Protein AF-A0A0R1TYY5-F1 (afdb_monomer_lite)

Structure (mmCIF, N/CA/C/O backbone):
data_AF-A0A0R1TYY5-F1
#
_entry.id   AF-A0A0R1TYY5-F1
#
loop_
_atom_site.group_PDB
_atom_site.id
_atom_site.type_symbol
_atom_site.label_atom_id
_atom_site.label_alt_id
_atom_site.label_comp_id
_atom_site.label_asym_id
_atom_site.label_entity_id
_atom_site.label_seq_id
_atom_site.pdbx_PDB_ins_code
_atom_site.Car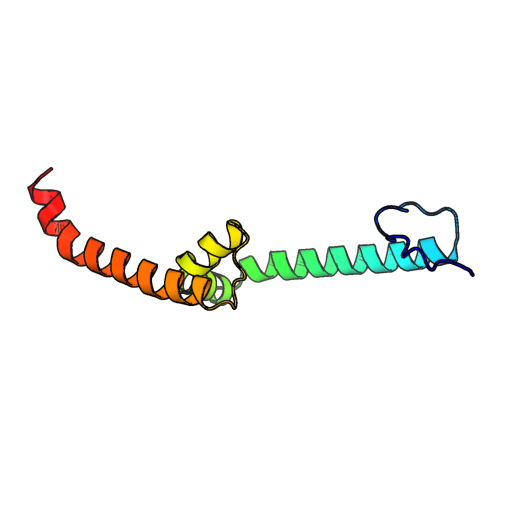tn_x
_atom_site.Cartn_y
_atom_site.Cartn_z
_atom_site.occupancy
_atom_site.B_iso_or_equiv
_atom_site.auth_seq_id
_atom_site.auth_comp_id
_atom_site.auth_asym_id
_atom_site.auth_atom_id
_atom_site.pdbx_PDB_model_num
ATOM 1 N N . MET A 1 1 ? 36.225 12.196 -24.532 1.00 37.56 1 MET A N 1
ATOM 2 C CA . MET A 1 1 ? 35.399 11.479 -23.538 1.00 37.56 1 MET A CA 1
ATOM 3 C C . MET A 1 1 ? 34.042 11.238 -24.170 1.00 37.56 1 MET A C 1
ATOM 5 O O . MET A 1 1 ? 33.355 12.210 -24.444 1.00 37.56 1 MET A O 1
ATOM 9 N N . PHE A 1 2 ? 33.682 9.991 -24.469 1.00 43.38 2 PHE A N 1
ATOM 10 C CA . PHE A 1 2 ? 32.304 9.677 -24.845 1.00 43.38 2 PHE A CA 1
ATOM 11 C C . PHE A 1 2 ? 31.472 9.725 -23.562 1.00 43.38 2 PHE A C 1
ATOM 13 O O . PHE A 1 2 ? 31.673 8.900 -22.674 1.00 43.38 2 PHE A O 1
ATOM 20 N N . GLN A 1 3 ? 30.608 10.732 -23.420 1.00 43.03 3 GLN A N 1
ATOM 21 C CA . GLN A 1 3 ? 29.578 10.697 -22.387 1.00 43.03 3 GLN A CA 1
ATOM 22 C C . GLN A 1 3 ? 28.639 9.543 -22.739 1.00 43.03 3 GLN A C 1
ATOM 24 O O . GLN A 1 3 ? 28.017 9.546 -23.798 1.00 43.03 3 GLN A O 1
ATOM 29 N N . ALA A 1 4 ? 28.575 8.537 -21.869 1.00 44.59 4 ALA A N 1
ATOM 30 C CA . ALA A 1 4 ? 27.536 7.525 -21.924 1.00 44.59 4 ALA A CA 1
ATOM 31 C C . ALA A 1 4 ? 26.220 8.188 -21.500 1.00 44.59 4 ALA A C 1
ATOM 33 O O . ALA A 1 4 ? 25.833 8.151 -20.335 1.00 44.59 4 ALA A O 1
ATOM 34 N N . THR A 1 5 ? 25.561 8.867 -22.434 1.00 55.62 5 THR A N 1
ATOM 35 C CA . THR A 1 5 ? 24.168 9.263 -22.263 1.00 55.62 5 THR A CA 1
ATOM 36 C C . THR A 1 5 ? 23.359 7.971 -22.284 1.00 55.62 5 THR A C 1
ATOM 38 O O . THR A 1 5 ? 23.335 7.276 -23.299 1.00 55.62 5 THR A O 1
ATOM 41 N N . SER A 1 6 ? 22.758 7.599 -21.154 1.00 52.81 6 SER A N 1
ATOM 42 C CA . SER A 1 6 ? 21.812 6.486 -21.078 1.00 52.81 6 SER A CA 1
ATOM 43 C C . SER A 1 6 ? 20.583 6.855 -21.906 1.00 52.81 6 SER A C 1
ATOM 45 O O . SER A 1 6 ? 19.666 7.505 -21.411 1.00 52.81 6 SER A O 1
ATOM 47 N N . ALA A 1 7 ? 20.612 6.533 -23.196 1.00 59.34 7 ALA A N 1
ATOM 48 C CA . ALA A 1 7 ? 19.459 6.680 -24.064 1.00 59.34 7 ALA A CA 1
ATOM 49 C C . ALA A 1 7 ? 18.370 5.730 -23.554 1.00 59.34 7 ALA A C 1
ATOM 51 O O . ALA A 1 7 ? 18.571 4.514 -23.560 1.00 59.34 7 ALA A O 1
ATOM 52 N N . ASP A 1 8 ? 17.253 6.280 -23.078 1.00 66.38 8 ASP A N 1
ATOM 53 C CA . ASP A 1 8 ? 16.122 5.458 -22.665 1.00 66.38 8 ASP A CA 1
ATOM 54 C C . ASP A 1 8 ? 15.543 4.768 -23.908 1.00 66.38 8 ASP A C 1
ATOM 56 O O . ASP A 1 8 ? 15.252 5.401 -24.930 1.00 66.38 8 ASP A O 1
ATOM 60 N N . LEU A 1 9 ? 15.465 3.440 -23.860 1.00 64.94 9 LEU A N 1
ATOM 61 C CA . LEU A 1 9 ? 15.010 2.615 -24.978 1.00 64.94 9 LEU A CA 1
ATOM 62 C C . LEU A 1 9 ? 13.528 2.859 -25.277 1.00 64.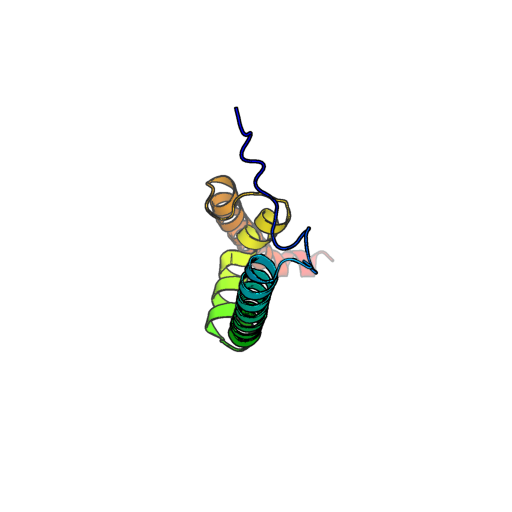94 9 LEU A C 1
ATOM 64 O O . LEU A 1 9 ? 13.140 2.739 -26.440 1.00 64.94 9 LEU A O 1
ATOM 68 N N . ILE A 1 10 ? 12.734 3.235 -24.266 1.00 67.50 10 ILE A N 1
ATOM 69 C CA . ILE A 1 10 ? 11.318 3.590 -24.432 1.00 67.50 10 ILE A CA 1
ATOM 70 C C . ILE A 1 10 ? 11.193 4.922 -25.176 1.00 67.50 10 ILE A C 1
ATOM 72 O O . ILE A 1 10 ? 10.459 5.006 -26.158 1.00 67.50 10 ILE A O 1
ATOM 76 N N . ASP A 1 11 ? 11.952 5.939 -24.769 1.00 71.12 11 ASP A N 1
ATOM 77 C CA . ASP A 1 11 ? 11.869 7.283 -25.363 1.00 71.12 11 ASP A CA 1
ATOM 78 C C . ASP A 1 11 ? 12.356 7.320 -26.816 1.00 71.12 11 ASP A C 1
ATOM 80 O O . ASP A 1 11 ? 11.947 8.167 -27.607 1.00 71.12 11 ASP A O 1
ATOM 84 N N . ASN A 1 12 ? 13.224 6.377 -27.186 1.00 74.00 12 ASN A N 1
ATOM 85 C CA . ASN A 1 12 ? 13.722 6.214 -28.549 1.00 74.00 12 ASN A CA 1
ATOM 86 C C . ASN A 1 12 ? 12.877 5.243 -29.385 1.00 74.00 12 ASN A C 1
ATOM 88 O O . ASN A 1 12 ? 13.324 4.788 -30.445 1.00 74.00 12 ASN A O 1
ATOM 92 N N . PHE A 1 13 ? 11.689 4.861 -28.912 1.00 74.19 13 PHE A N 1
ATOM 93 C CA . PHE A 1 13 ? 10.780 4.023 -29.677 1.00 74.19 13 PHE A CA 1
ATOM 94 C C .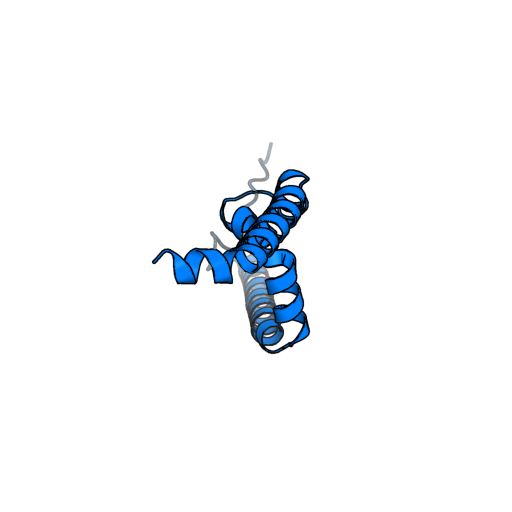 PHE A 1 13 ? 9.979 4.855 -30.699 1.00 74.19 13 PHE A C 1
ATOM 96 O O . PHE A 1 13 ? 9.412 5.885 -30.336 1.00 74.19 13 PHE A O 1
ATOM 103 N N . PRO A 1 14 ? 9.857 4.404 -31.964 1.00 71.94 14 PRO A N 1
ATOM 104 C CA . PRO A 1 14 ? 10.522 3.249 -32.571 1.00 71.94 14 PRO A CA 1
ATOM 105 C C . PRO A 1 14 ? 11.924 3.595 -33.104 1.00 71.94 14 PRO A C 1
ATOM 107 O O . PRO A 1 14 ? 12.106 4.563 -33.848 1.00 71.94 14 PRO A O 1
ATOM 110 N N . SER A 1 15 ? 12.922 2.759 -32.801 1.00 76.25 15 SER A N 1
ATOM 111 C CA . SER A 1 15 ? 14.274 2.940 -33.335 1.00 76.25 15 SER A CA 1
ATOM 112 C C . SER A 1 15 ? 14.413 2.349 -34.738 1.00 76.25 15 SER A C 1
ATOM 114 O O . SER A 1 15 ? 13.988 1.230 -35.016 1.00 76.25 15 SER A O 1
ATOM 116 N N . LYS A 1 16 ? 15.087 3.078 -35.635 1.00 76.38 16 LYS A N 1
ATOM 117 C CA . LYS A 1 16 ? 15.443 2.590 -36.983 1.00 76.38 16 LYS A CA 1
ATOM 118 C C . LYS A 1 16 ? 16.685 1.690 -36.985 1.00 76.38 16 LYS A C 1
ATOM 120 O O . LYS A 1 16 ? 17.001 1.067 -37.998 1.00 76.38 16 LYS A O 1
ATOM 125 N N . ILE A 1 17 ? 17.414 1.633 -35.871 1.00 82.44 17 ILE A N 1
ATOM 126 C CA . ILE A 1 17 ? 18.629 0.829 -35.728 1.00 82.44 17 ILE A CA 1
ATOM 127 C C . ILE A 1 17 ? 18.215 -0.588 -35.328 1.00 82.44 17 ILE A C 1
ATOM 129 O O . ILE A 1 17 ? 17.657 -0.795 -34.254 1.00 82.44 17 ILE A O 1
ATOM 133 N N . LYS A 1 18 ? 18.534 -1.580 -36.170 1.00 76.81 18 LYS A N 1
ATOM 134 C CA . LYS A 1 18 ? 18.101 -2.982 -35.994 1.00 76.81 18 LYS A CA 1
ATOM 135 C C . LYS A 1 18 ? 18.406 -3.564 -34.606 1.00 76.81 18 LYS A C 1
ATOM 137 O O . LYS A 1 18 ? 17.581 -4.283 -34.057 1.00 76.81 18 LYS A O 1
ATOM 142 N N . GLN A 1 19 ? 19.569 -3.248 -34.035 1.00 78.38 19 GLN A N 1
ATOM 143 C CA . GLN A 1 19 ? 19.967 -3.744 -32.713 1.00 78.38 19 GLN A CA 1
ATOM 144 C C . GLN A 1 19 ? 19.100 -3.167 -31.582 1.00 78.38 19 GLN A C 1
ATOM 146 O O . GLN A 1 19 ? 18.722 -3.901 -30.674 1.00 78.38 19 GLN A O 1
ATOM 151 N N . PHE A 1 20 ? 18.733 -1.884 -31.665 1.00 79.38 20 PHE A N 1
ATOM 152 C CA . PHE A 1 20 ? 17.820 -1.260 -30.707 1.00 79.38 20 PHE A CA 1
ATOM 153 C C . PHE A 1 20 ? 16.375 -1.708 -30.924 1.00 79.38 20 PHE A C 1
ATOM 155 O O . PHE A 1 20 ? 15.672 -1.935 -29.948 1.00 79.38 20 PHE A O 1
ATOM 162 N N . ALA A 1 21 ? 15.951 -1.925 -32.173 1.00 79.88 21 ALA A N 1
ATOM 163 C CA . ALA A 1 21 ? 14.616 -2.437 -32.476 1.00 79.88 21 ALA A CA 1
ATOM 164 C C . ALA A 1 21 ? 14.360 -3.819 -31.839 1.00 79.88 21 ALA A C 1
ATOM 166 O O . ALA A 1 21 ? 13.295 -4.040 -31.273 1.00 79.88 21 ALA A O 1
ATOM 167 N N . LEU A 1 22 ? 15.346 -4.729 -31.855 1.00 82.69 22 LEU A N 1
ATOM 168 C CA . LEU A 1 22 ? 15.224 -6.033 -31.183 1.00 82.69 22 LEU A CA 1
ATOM 169 C C . LEU A 1 22 ? 15.137 -5.905 -29.654 1.00 82.69 22 LEU A C 1
ATOM 171 O O . LEU A 1 22 ? 14.339 -6.596 -29.028 1.00 82.69 22 LEU A O 1
ATOM 175 N N . GLN A 1 23 ? 15.930 -5.014 -29.051 1.00 83.25 23 GLN A N 1
ATOM 176 C CA . GLN A 1 23 ? 15.881 -4.758 -27.605 1.00 83.25 23 GLN A CA 1
ATOM 177 C C . GLN A 1 23 ? 14.551 -4.121 -27.181 1.00 83.25 23 GLN A C 1
ATOM 179 O O . GLN A 1 23 ? 13.998 -4.486 -26.148 1.00 83.25 23 GLN A O 1
ATOM 184 N N . GLN A 1 24 ? 14.017 -3.209 -27.996 1.00 83.75 24 GLN A N 1
ATOM 185 C CA . GLN A 1 24 ? 12.713 -2.584 -27.780 1.00 83.75 24 GLN A CA 1
ATOM 186 C C . GLN A 1 24 ? 11.572 -3.600 -27.871 1.00 83.75 24 GLN A C 1
ATOM 188 O O . GLN A 1 24 ? 10.707 -3.595 -27.002 1.00 83.75 24 GLN A O 1
ATOM 193 N N . LEU A 1 25 ? 11.588 -4.498 -28.864 1.00 85.94 25 LEU A N 1
ATOM 194 C CA . LEU A 1 25 ? 10.590 -5.570 -28.979 1.00 85.94 25 LEU A CA 1
ATOM 195 C C . LEU A 1 25 ? 10.593 -6.476 -27.743 1.00 85.94 25 LEU A C 1
ATOM 197 O O . LEU A 1 25 ? 9.549 -6.662 -27.130 1.00 85.94 25 LEU A O 1
ATOM 201 N N . ALA A 1 26 ? 11.768 -6.936 -27.304 1.00 87.69 26 ALA A N 1
ATOM 202 C CA . ALA A 1 26 ? 11.876 -7.740 -26.087 1.00 87.69 26 ALA A CA 1
ATOM 203 C C . ALA A 1 26 ? 11.394 -6.980 -24.836 1.00 87.69 26 ALA A C 1
ATOM 205 O O . ALA A 1 26 ? 10.802 -7.568 -23.933 1.00 87.69 26 ALA A O 1
ATOM 206 N N . MET A 1 27 ? 11.636 -5.669 -24.753 1.00 86.62 27 MET A N 1
ATOM 207 C CA . MET A 1 27 ? 11.116 -4.844 -23.662 1.00 86.62 27 MET A CA 1
ATOM 208 C C . MET A 1 27 ? 9.587 -4.738 -23.708 1.00 86.62 27 MET A C 1
ATOM 210 O O . MET A 1 27 ? 8.953 -4.803 -22.659 1.00 86.62 27 MET A O 1
ATOM 214 N N . MET A 1 28 ? 8.993 -4.616 -24.899 1.00 87.81 28 MET A N 1
ATOM 215 C CA . MET A 1 28 ? 7.539 -4.597 -25.064 1.00 87.81 28 MET A CA 1
ATOM 216 C C . MET A 1 28 ? 6.894 -5.926 -24.677 1.00 87.81 28 MET A C 1
ATOM 218 O O . MET A 1 28 ? 5.919 -5.904 -23.932 1.00 87.81 28 MET A O 1
ATOM 222 N N . ASP A 1 29 ? 7.465 -7.059 -25.088 1.00 90.69 29 ASP A N 1
ATOM 223 C CA . ASP A 1 29 ? 6.970 -8.384 -24.690 1.00 90.69 29 ASP A CA 1
ATOM 224 C C . ASP A 1 29 ? 6.993 -8.541 -23.160 1.00 90.69 29 ASP A C 1
ATOM 226 O O . ASP A 1 29 ? 5.987 -8.894 -22.550 1.00 90.69 29 ASP A O 1
ATOM 230 N N . ASN A 1 30 ? 8.091 -8.137 -22.508 1.00 90.94 30 ASN A N 1
ATOM 231 C CA . ASN A 1 30 ? 8.179 -8.137 -21.043 1.00 90.94 30 ASN A CA 1
ATOM 232 C C . ASN A 1 30 ? 7.138 -7.223 -20.373 1.00 90.94 30 ASN A C 1
ATOM 234 O O . ASN A 1 30 ? 6.679 -7.516 -19.269 1.00 90.94 30 ASN A O 1
ATOM 238 N N . LEU A 1 31 ? 6.789 -6.091 -20.994 1.00 90.25 31 LEU A N 1
ATOM 239 C CA . LEU A 1 31 ? 5.762 -5.188 -20.470 1.00 90.25 31 LEU A CA 1
ATOM 240 C C . LEU A 1 31 ? 4.364 -5.802 -20.579 1.00 90.25 31 LEU A C 1
ATOM 242 O O . LEU A 1 31 ? 3.569 -5.629 -19.654 1.00 90.25 31 LEU A O 1
ATOM 246 N N . VAL A 1 32 ? 4.079 -6.522 -21.667 1.00 93.00 32 VAL A N 1
ATOM 247 C CA . VAL A 1 32 ? 2.831 -7.281 -21.833 1.00 93.00 32 VAL A CA 1
ATOM 248 C C . VAL A 1 32 ? 2.752 -8.383 -20.780 1.00 93.00 32 VAL A C 1
ATOM 250 O O . VAL A 1 32 ? 1.789 -8.416 -20.018 1.00 93.00 32 VAL A O 1
ATOM 253 N N . ASP A 1 33 ? 3.805 -9.191 -20.639 1.00 93.62 33 ASP A N 1
ATOM 254 C CA . ASP A 1 33 ? 3.871 -10.256 -19.632 1.00 93.62 33 ASP A CA 1
ATOM 255 C C . ASP A 1 33 ? 3.704 -9.707 -18.207 1.00 93.62 33 ASP A C 1
ATOM 257 O O . ASP A 1 33 ? 2.981 -10.268 -17.379 1.00 93.62 33 ASP A O 1
ATOM 261 N N . TYR A 1 34 ? 4.348 -8.574 -17.906 1.00 93.69 34 TYR A N 1
ATOM 262 C CA . TYR A 1 34 ? 4.200 -7.898 -16.621 1.00 93.69 34 TYR A CA 1
ATOM 263 C C . TYR A 1 34 ? 2.767 -7.413 -16.392 1.00 93.69 34 TYR A C 1
ATOM 265 O O . TYR A 1 34 ? 2.230 -7.584 -15.294 1.00 93.69 34 TYR A O 1
ATOM 273 N N . TYR A 1 35 ? 2.145 -6.800 -17.402 1.00 94.00 35 TYR A N 1
ATOM 274 C CA . TYR A 1 35 ? 0.762 -6.347 -17.314 1.00 94.00 35 TYR A CA 1
ATOM 275 C C . TYR A 1 35 ? -0.183 -7.523 -17.070 1.00 94.00 35 TYR A C 1
ATOM 277 O O . TYR A 1 35 ? -0.985 -7.459 -16.141 1.00 94.00 35 TYR A O 1
ATOM 285 N N . ASP A 1 36 ? -0.041 -8.612 -17.823 1.00 94.94 36 ASP A N 1
ATOM 286 C CA . ASP A 1 36 ? -0.871 -9.806 -17.681 1.00 94.94 36 ASP A CA 1
ATOM 287 C C . ASP A 1 36 ? -0.689 -10.453 -16.306 1.00 94.94 36 ASP A C 1
ATOM 289 O O . ASP A 1 36 ? -1.668 -10.819 -15.651 1.00 94.94 36 ASP A O 1
ATOM 293 N N . ALA A 1 37 ? 0.545 -10.527 -15.801 1.00 93.81 37 ALA A N 1
ATOM 294 C CA . ALA A 1 37 ? 0.810 -10.989 -14.443 1.00 93.81 37 ALA A CA 1
ATOM 295 C C . ALA A 1 37 ? 0.095 -10.116 -13.396 1.00 93.81 37 ALA A C 1
ATOM 297 O O . ALA A 1 37 ? -0.569 -10.641 -12.500 1.00 93.81 37 ALA A O 1
ATOM 298 N N . ARG A 1 38 ? 0.167 -8.785 -13.525 1.00 92.25 38 ARG A N 1
ATOM 299 C CA . ARG A 1 38 ? -0.501 -7.834 -12.616 1.00 92.25 38 ARG A CA 1
ATOM 300 C C . ARG A 1 38 ? -2.016 -7.856 -12.728 1.00 92.25 38 ARG A C 1
ATOM 302 O O . ARG A 1 38 ? -2.706 -7.728 -11.720 1.00 92.25 38 ARG A O 1
ATOM 309 N N . TRP A 1 39 ? -2.537 -8.027 -13.932 1.00 93.19 39 TRP A N 1
ATOM 310 C CA . TRP A 1 39 ? -3.959 -8.196 -14.174 1.00 93.19 39 TRP A CA 1
ATOM 311 C C . TRP A 1 39 ? -4.470 -9.466 -13.493 1.00 93.19 39 TRP A C 1
ATOM 313 O O . TRP A 1 39 ? -5.454 -9.422 -12.755 1.00 93.19 39 TRP A O 1
ATOM 323 N N . ASN A 1 40 ? -3.746 -10.574 -13.659 1.00 94.38 40 ASN A N 1
ATOM 324 C CA . ASN A 1 40 ? -4.089 -11.858 -13.064 1.00 94.38 40 ASN A CA 1
ATOM 325 C C . ASN A 1 40 ? -3.989 -11.850 -11.528 1.00 94.38 40 ASN A C 1
ATOM 327 O O . ASN A 1 40 ? -4.799 -12.497 -10.860 1.00 94.38 40 ASN A O 1
ATOM 331 N N . GLU A 1 41 ? -3.068 -11.071 -10.944 1.00 92.94 41 GLU A N 1
ATOM 332 C CA . GLU A 1 41 ? -2.982 -10.871 -9.487 1.00 92.94 41 GLU A CA 1
ATOM 333 C C . GLU A 1 41 ? -4.298 -10.350 -8.884 1.00 92.94 41 GLU A C 1
ATOM 335 O O . GLU A 1 41 ? -4.646 -10.747 -7.769 1.00 92.94 41 GLU A O 1
ATOM 340 N N . ASN A 1 42 ? -5.068 -9.532 -9.611 1.00 91.94 42 ASN A N 1
ATOM 341 C CA . ASN A 1 42 ? -6.340 -8.990 -9.119 1.00 91.94 42 ASN A CA 1
ATOM 342 C C . ASN A 1 42 ? -7.406 -10.071 -8.888 1.00 91.94 42 ASN A C 1
ATOM 344 O O . ASN A 1 42 ? -8.334 -9.858 -8.110 1.00 91.94 42 ASN A O 1
ATOM 348 N N . PHE A 1 43 ? -7.297 -11.236 -9.528 1.00 94.75 43 PHE A N 1
ATOM 349 C CA . PHE A 1 43 ? -8.233 -12.343 -9.312 1.00 94.75 43 PHE A CA 1
ATOM 350 C C . PHE A 1 43 ? -7.828 -13.233 -8.134 1.00 94.75 43 PHE A C 1
ATOM 352 O O . PHE A 1 43 ? -8.614 -14.073 -7.696 1.00 94.75 43 PHE A O 1
ATOM 359 N N . ALA A 1 44 ? -6.629 -13.045 -7.576 1.00 94.50 44 ALA A N 1
ATOM 360 C CA . ALA A 1 44 ? -6.175 -13.803 -6.422 1.00 94.50 44 ALA A CA 1
ATOM 361 C C . ALA A 1 44 ? -6.786 -13.234 -5.125 1.00 94.50 44 ALA A C 1
ATOM 363 O O . ALA A 1 44 ? -6.519 -12.085 -4.770 1.00 94.50 44 ALA A O 1
ATOM 364 N N . PRO A 1 45 ? -7.512 -14.029 -4.314 1.00 94.00 45 PRO A N 1
ATOM 365 C CA . PRO A 1 45 ? -8.048 -13.552 -3.033 1.00 94.00 45 PRO A CA 1
ATOM 366 C C . PRO A 1 45 ? -6.964 -13.012 -2.087 1.00 94.00 45 PRO A C 1
ATOM 368 O O . PRO A 1 45 ? -7.170 -12.037 -1.365 1.00 94.00 45 PRO A O 1
ATOM 371 N N . ALA A 1 46 ? -5.769 -13.611 -2.129 1.00 94.38 46 ALA A N 1
ATOM 372 C CA . ALA A 1 46 ? -4.624 -13.181 -1.333 1.00 94.38 46 ALA A CA 1
ATOM 373 C C . ALA A 1 46 ? -4.171 -11.744 -1.653 1.00 94.38 46 ALA A C 1
ATOM 375 O O . ALA A 1 46 ? -3.644 -11.067 -0.769 1.00 94.38 46 ALA A O 1
ATOM 376 N N . PHE A 1 47 ? -4.375 -11.268 -2.888 1.00 93.94 47 PHE A N 1
ATOM 377 C CA . PHE A 1 47 ? -4.107 -9.879 -3.254 1.00 93.94 47 PHE A CA 1
ATOM 378 C C . PHE A 1 47 ? -5.016 -8.930 -2.471 1.00 93.94 47 PHE A C 1
ATOM 380 O O . PHE A 1 47 ? -4.515 -8.032 -1.796 1.00 93.94 47 PHE A O 1
ATOM 387 N N . TRP A 1 48 ? -6.326 -9.183 -2.471 1.00 95.25 48 TRP A N 1
ATOM 388 C CA . TRP A 1 48 ? -7.305 -8.343 -1.777 1.00 95.25 48 TRP A CA 1
ATOM 389 C C . TRP A 1 48 ? -7.097 -8.322 -0.268 1.00 95.25 48 TRP A C 1
ATOM 391 O O . TRP A 1 48 ? -7.141 -7.255 0.339 1.00 95.25 48 TRP A O 1
ATOM 401 N N . ILE A 1 49 ? -6.786 -9.472 0.337 1.00 95.62 49 ILE A N 1
ATOM 402 C CA . ILE A 1 49 ? -6.473 -9.537 1.771 1.00 95.62 49 ILE A CA 1
ATOM 403 C C . ILE A 1 49 ? -5.283 -8.628 2.090 1.00 95.62 49 ILE A C 1
ATOM 405 O O . ILE A 1 49 ? -5.372 -7.793 2.987 1.00 95.62 49 ILE A O 1
ATOM 409 N N . ARG A 1 50 ? -4.182 -8.731 1.333 1.00 94.38 50 ARG A N 1
ATOM 410 C CA . ARG A 1 50 ? -3.019 -7.852 1.529 1.00 94.38 50 ARG A CA 1
ATOM 411 C C . ARG A 1 50 ? -3.367 -6.387 1.273 1.00 94.38 50 ARG A C 1
ATOM 413 O O . ARG A 1 50 ? -2.922 -5.525 2.023 1.00 94.38 50 ARG A O 1
ATOM 420 N N . PHE A 1 51 ? -4.162 -6.102 0.246 1.00 94.50 51 PHE A N 1
ATOM 421 C CA . PHE A 1 51 ? -4.568 -4.741 -0.083 1.00 94.50 51 PHE A CA 1
ATOM 422 C C . PHE A 1 51 ? -5.321 -4.078 1.075 1.00 94.50 51 PHE A C 1
ATOM 424 O O . PHE A 1 51 ? -4.945 -2.976 1.472 1.00 94.50 51 PHE A O 1
ATOM 431 N N . PHE A 1 52 ? -6.317 -4.763 1.650 1.00 95.44 52 PHE A N 1
ATOM 432 C CA . PHE A 1 52 ? -7.095 -4.244 2.774 1.00 95.44 52 PHE A CA 1
ATOM 433 C C . PHE A 1 52 ? -6.295 -4.214 4.076 1.00 95.44 52 PHE A C 1
ATOM 435 O O . PHE A 1 52 ? -6.342 -3.223 4.788 1.00 95.44 52 PHE A O 1
ATOM 442 N N . VAL A 1 53 ? -5.494 -5.236 4.385 1.00 95.56 53 VAL A N 1
ATOM 443 C CA . VAL A 1 53 ? -4.657 -5.232 5.604 1.00 95.56 53 VAL A CA 1
ATOM 444 C C . VAL A 1 53 ? -3.680 -4.050 5.624 1.00 95.56 53 VAL A C 1
ATOM 446 O O . VAL A 1 53 ? -3.421 -3.463 6.679 1.0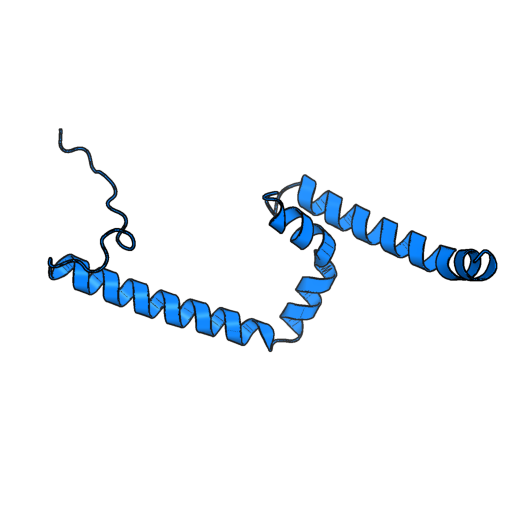0 95.56 53 VAL A O 1
ATOM 449 N N . TYR A 1 54 ? -3.163 -3.682 4.451 1.00 96.12 54 TYR A N 1
ATOM 450 C CA . TYR A 1 54 ? -2.217 -2.585 4.276 1.00 96.12 54 TYR A CA 1
ATOM 451 C C . TYR A 1 54 ? -2.848 -1.351 3.616 1.00 96.12 54 TYR A C 1
ATOM 453 O O . TYR A 1 54 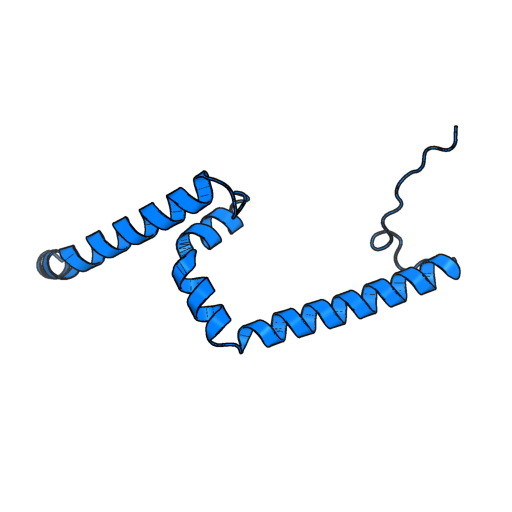? -2.140 -0.564 2.983 1.00 96.12 54 TYR A O 1
ATOM 461 N N . TRP A 1 55 ? -4.169 -1.158 3.730 1.00 95.44 55 TRP A N 1
ATOM 462 C CA . TRP A 1 55 ? -4.866 -0.062 3.048 1.00 95.44 55 TRP A CA 1
ATOM 463 C C . TRP A 1 55 ? -4.329 1.333 3.427 1.00 95.44 55 TRP A C 1
ATOM 465 O O . TRP A 1 55 ? -4.081 2.121 2.507 1.00 95.44 55 TRP A O 1
ATOM 475 N N . PRO A 1 56 ? -4.031 1.653 4.707 1.00 95.56 56 PRO A N 1
ATOM 476 C CA . PRO A 1 56 ? -3.492 2.965 5.058 1.00 95.56 56 PRO A CA 1
ATOM 477 C C . PRO A 1 56 ? -2.066 3.154 4.527 1.00 95.56 56 PRO A C 1
ATOM 479 O O . PRO A 1 56 ? -1.722 4.227 4.033 1.00 95.56 56 PRO A O 1
ATOM 482 N N . GLN A 1 57 ? -1.240 2.100 4.567 1.00 96.38 57 GLN A N 1
ATOM 483 C CA . GLN A 1 57 ? 0.108 2.105 3.989 1.00 96.38 57 GLN A CA 1
ATOM 484 C C . GLN A 1 57 ? 0.073 2.306 2.464 1.00 96.38 57 GLN A C 1
ATOM 486 O O . GLN A 1 57 ? 0.887 3.041 1.905 1.00 96.38 57 GLN A O 1
ATOM 491 N N . ASN A 1 58 ? -0.881 1.670 1.779 1.00 94.75 58 ASN A N 1
ATOM 492 C CA . ASN A 1 58 ? -1.090 1.833 0.344 1.00 94.75 58 ASN A CA 1
ATOM 493 C C . ASN A 1 58 ? -1.535 3.258 -0.006 1.00 94.75 58 ASN A C 1
ATOM 495 O O . ASN A 1 58 ? -1.045 3.807 -0.993 1.00 94.75 58 ASN A O 1
ATOM 499 N N . LEU A 1 59 ? -2.387 3.868 0.824 1.00 94.81 59 LEU A N 1
ATOM 500 C CA . LEU A 1 59 ? -2.862 5.240 0.646 1.00 94.81 59 LEU A CA 1
ATOM 501 C C . LEU A 1 59 ? -1.722 6.260 0.746 1.00 94.81 59 LEU A C 1
ATOM 503 O O . LEU A 1 59 ? -1.563 7.097 -0.136 1.00 94.81 59 LEU A O 1
ATOM 507 N N . VAL A 1 60 ? -0.878 6.174 1.777 1.00 95.62 60 VAL A N 1
ATOM 508 C CA . VAL A 1 60 ? 0.290 7.069 1.875 1.00 95.62 60 VAL A CA 1
ATOM 509 C C . VAL A 1 60 ? 1.330 6.779 0.792 1.00 95.62 60 VAL A C 1
ATOM 511 O O . VAL A 1 60 ? 2.015 7.691 0.334 1.00 95.62 60 VAL A O 1
ATOM 514 N N . GLY A 1 61 ? 1.396 5.530 0.322 1.00 94.75 61 GLY A N 1
ATOM 515 C CA . GLY A 1 61 ? 2.176 5.139 -0.849 1.00 94.75 61 GLY A CA 1
ATOM 516 C C . GLY A 1 61 ? 1.776 5.889 -2.117 1.00 94.75 61 GLY A C 1
ATOM 517 O O . GLY A 1 61 ? 2.643 6.324 -2.870 1.00 94.75 61 GLY A O 1
ATOM 518 N N . TYR A 1 62 ? 0.474 6.092 -2.321 1.00 92.75 62 TYR A N 1
ATOM 519 C CA . TYR A 1 62 ? -0.049 6.892 -3.431 1.00 92.75 62 TYR A CA 1
ATOM 520 C C . TYR A 1 62 ? 0.384 8.366 -3.349 1.00 92.75 62 TYR A C 1
ATOM 522 O O . TYR A 1 62 ? 0.614 9.000 -4.372 1.00 92.75 62 TYR A O 1
ATOM 530 N N . LEU A 1 63 ? 0.590 8.892 -2.138 1.00 94.56 63 LEU A N 1
ATOM 531 C CA . LEU A 1 63 ? 1.098 10.250 -1.904 1.00 94.56 63 LEU A CA 1
ATOM 532 C C . LEU A 1 63 ? 2.629 10.370 -2.056 1.00 94.56 63 LEU A C 1
ATOM 534 O O . LEU A 1 63 ? 3.204 11.398 -1.706 1.00 94.56 63 LEU A O 1
ATOM 538 N N . GLY A 1 64 ? 3.306 9.328 -2.549 1.00 93.31 64 GLY A N 1
ATOM 539 C CA . GLY A 1 64 ? 4.755 9.321 -2.774 1.00 93.31 64 GLY A CA 1
ATOM 540 C C . GLY A 1 64 ? 5.590 8.921 -1.554 1.00 93.31 64 GLY A C 1
ATOM 541 O O . GLY A 1 64 ? 6.821 8.951 -1.612 1.00 93.31 64 GLY A O 1
ATOM 542 N N . ILE A 1 65 ? 4.963 8.506 -0.449 1.00 94.00 65 ILE A N 1
ATOM 543 C CA . ILE A 1 65 ? 5.691 7.992 0.716 1.00 94.00 65 ILE A CA 1
ATOM 544 C C . ILE A 1 65 ? 6.141 6.558 0.425 1.00 94.00 65 ILE A C 1
ATOM 546 O O . ILE A 1 65 ? 5.354 5.697 0.044 1.00 94.00 65 ILE A O 1
ATOM 550 N N . ARG A 1 66 ? 7.428 6.263 0.632 1.00 93.19 66 ARG A N 1
ATOM 551 C CA . ARG A 1 66 ? 7.967 4.912 0.419 1.00 93.19 66 ARG A CA 1
ATOM 552 C C . ARG A 1 66 ? 7.219 3.896 1.288 1.00 93.19 66 ARG A C 1
ATOM 554 O O . ARG A 1 66 ? 7.276 3.990 2.514 1.00 93.19 66 ARG A O 1
ATOM 561 N N . LYS A 1 67 ? 6.589 2.895 0.659 1.00 89.12 67 LYS A N 1
ATOM 562 C CA . LYS A 1 67 ? 5.771 1.879 1.345 1.00 89.12 67 LYS A CA 1
ATOM 563 C C . LYS A 1 67 ? 6.537 1.114 2.428 1.00 89.12 67 LYS A C 1
ATOM 565 O O . LYS A 1 67 ? 5.949 0.799 3.451 1.00 89.12 67 LYS A O 1
ATOM 570 N N . ASP A 1 68 ? 7.835 0.879 2.255 1.00 91.06 68 ASP A N 1
ATOM 571 C CA . ASP A 1 68 ? 8.652 0.151 3.243 1.00 91.06 68 ASP A CA 1
ATOM 572 C C . ASP A 1 68 ? 9.235 1.048 4.349 1.00 91.06 68 ASP A C 1
ATOM 574 O O . ASP A 1 68 ? 9.901 0.569 5.272 1.00 91.06 68 ASP A O 1
ATOM 578 N N . GLY A 1 69 ? 8.994 2.359 4.266 1.00 93.25 69 GLY A N 1
ATOM 579 C CA . GLY A 1 69 ? 9.484 3.344 5.221 1.00 93.25 69 GLY A CA 1
ATOM 580 C C . GLY A 1 69 ? 8.748 3.313 6.561 1.00 93.25 69 GLY A C 1
ATOM 581 O O . GLY A 1 69 ? 7.602 2.877 6.668 1.00 93.25 69 GLY A O 1
ATOM 582 N N . ILE A 1 70 ? 9.403 3.850 7.596 1.00 95.94 70 ILE A N 1
ATOM 583 C CA . ILE A 1 70 ? 8.841 3.963 8.954 1.00 95.94 70 ILE A CA 1
ATOM 584 C C . ILE A 1 70 ? 7.513 4.732 8.931 1.00 95.94 70 ILE A C 1
ATOM 586 O O . ILE A 1 70 ? 6.541 4.288 9.533 1.00 95.94 70 ILE A O 1
ATOM 590 N N . ALA A 1 71 ? 7.448 5.837 8.179 1.00 93.81 71 ALA A N 1
ATOM 591 C CA . ALA A 1 71 ? 6.237 6.644 8.039 1.00 93.81 71 ALA A CA 1
ATOM 592 C C . ALA A 1 71 ? 5.041 5.832 7.513 1.00 93.81 71 ALA A C 1
ATOM 594 O O . ALA A 1 71 ? 3.935 5.952 8.031 1.00 93.81 71 ALA A O 1
ATOM 595 N N . ALA A 1 72 ? 5.266 4.960 6.527 1.00 95.50 72 ALA A N 1
ATOM 596 C CA . ALA A 1 72 ? 4.209 4.153 5.933 1.00 95.50 72 ALA A CA 1
ATOM 597 C C . ALA A 1 72 ? 3.717 3.046 6.883 1.00 95.50 72 ALA A C 1
ATOM 599 O O . ALA A 1 72 ? 2.517 2.794 6.980 1.00 95.50 72 ALA A O 1
ATOM 600 N N . LYS A 1 73 ? 4.627 2.449 7.662 1.00 95.44 73 LYS A N 1
ATOM 601 C CA . LYS A 1 73 ? 4.273 1.493 8.725 1.00 95.44 73 LYS A CA 1
ATOM 602 C C . LYS A 1 73 ? 3.479 2.161 9.850 1.00 95.44 73 LYS A C 1
ATOM 604 O O . LYS A 1 73 ? 2.486 1.600 10.305 1.00 95.44 73 LYS A O 1
ATOM 609 N N . LEU A 1 74 ? 3.877 3.369 10.262 1.00 96.81 74 LEU A N 1
ATOM 610 C CA . LEU A 1 74 ? 3.141 4.163 11.251 1.00 96.81 74 LEU A CA 1
ATOM 611 C C . LEU A 1 74 ? 1.743 4.531 10.750 1.00 96.81 74 LEU A C 1
ATOM 613 O O . LEU A 1 74 ? 0.784 4.387 11.501 1.00 96.81 74 LEU A O 1
ATOM 617 N N . ALA A 1 75 ? 1.607 4.929 9.483 1.00 95.94 75 ALA A N 1
ATOM 618 C CA . ALA A 1 75 ? 0.303 5.178 8.875 1.00 95.94 75 ALA A CA 1
ATOM 619 C C . ALA A 1 75 ? -0.599 3.937 8.938 1.00 95.94 75 ALA A C 1
ATOM 621 O O . ALA A 1 75 ? -1.777 4.063 9.260 1.00 95.94 75 ALA A O 1
ATOM 622 N N . ASN A 1 76 ? -0.044 2.740 8.709 1.00 96.69 76 ASN A N 1
ATOM 623 C CA . ASN A 1 76 ? -0.785 1.486 8.843 1.00 96.69 76 ASN A CA 1
ATOM 624 C C . ASN A 1 76 ? -1.333 1.288 10.261 1.00 96.69 76 ASN A C 1
ATOM 626 O O . ASN A 1 76 ? -2.521 1.038 10.438 1.00 96.69 76 ASN A O 1
ATOM 630 N N . VAL A 1 77 ? -0.472 1.440 11.271 1.00 96.81 77 VAL A N 1
ATOM 631 C CA . VAL A 1 77 ? -0.850 1.304 12.687 1.00 96.81 77 VAL A CA 1
ATOM 632 C C . VAL A 1 77 ? -1.917 2.333 13.070 1.00 96.81 77 VAL A C 1
ATOM 634 O O . VAL A 1 77 ? -2.938 1.975 13.651 1.00 96.81 77 VAL A O 1
ATOM 637 N N . LEU A 1 78 ? -1.708 3.603 12.716 1.00 97.12 78 LEU A N 1
ATOM 638 C CA . LEU A 1 78 ? -2.642 4.686 13.025 1.00 97.12 78 LEU A CA 1
ATOM 639 C C . LEU A 1 78 ? -3.986 4.509 12.314 1.00 97.12 78 LEU A C 1
ATOM 641 O O . LEU A 1 78 ? -5.022 4.724 12.936 1.00 97.12 78 LEU A O 1
ATOM 645 N N . GLY A 1 79 ? -3.987 4.076 11.051 1.00 96.19 79 GLY A N 1
ATOM 646 C CA . GLY A 1 79 ? -5.212 3.796 10.303 1.00 96.19 79 GLY A CA 1
ATOM 647 C C . GLY A 1 79 ? -6.079 2.747 10.997 1.00 96.19 79 GLY A C 1
ATOM 648 O O . GLY A 1 79 ? -7.262 2.988 11.228 1.00 96.19 79 GLY A O 1
ATOM 649 N N . TRP A 1 80 ? -5.474 1.638 11.436 1.00 96.94 80 TRP A N 1
ATOM 650 C CA . TRP A 1 80 ? -6.183 0.600 12.189 1.00 96.94 80 TRP A CA 1
ATOM 651 C C . TRP A 1 80 ? -6.680 1.077 13.557 1.00 96.94 80 TRP A C 1
ATOM 653 O O . TRP A 1 80 ? -7.785 0.718 13.960 1.00 96.94 80 TRP A O 1
ATOM 663 N N . LEU A 1 81 ? -5.911 1.910 14.266 1.00 97.31 81 LEU A N 1
ATOM 664 C CA . LEU A 1 81 ? -6.363 2.504 15.529 1.00 97.31 81 LEU A CA 1
ATOM 665 C C . LEU A 1 81 ? -7.573 3.423 15.325 1.00 97.31 81 LEU A C 1
ATOM 667 O O . LEU A 1 81 ? -8.540 3.330 16.079 1.00 97.31 81 LEU A O 1
ATOM 671 N N . ILE A 1 82 ? -7.544 4.276 14.299 1.00 95.94 82 ILE A N 1
ATOM 672 C CA . ILE A 1 82 ? -8.663 5.163 13.953 1.00 95.94 82 ILE A CA 1
ATOM 673 C C . ILE A 1 82 ? -9.908 4.339 13.621 1.00 95.94 82 ILE A C 1
ATOM 675 O O . ILE A 1 82 ? -10.991 4.641 14.118 1.00 95.94 82 ILE A O 1
ATOM 679 N N . GLU A 1 83 ? -9.760 3.280 12.827 1.00 95.00 83 GLU A N 1
ATOM 680 C CA . GLU A 1 83 ? -10.871 2.410 12.443 1.00 95.00 83 GLU A CA 1
ATOM 681 C C . GLU A 1 83 ? -11.450 1.649 13.645 1.00 95.00 83 GLU A C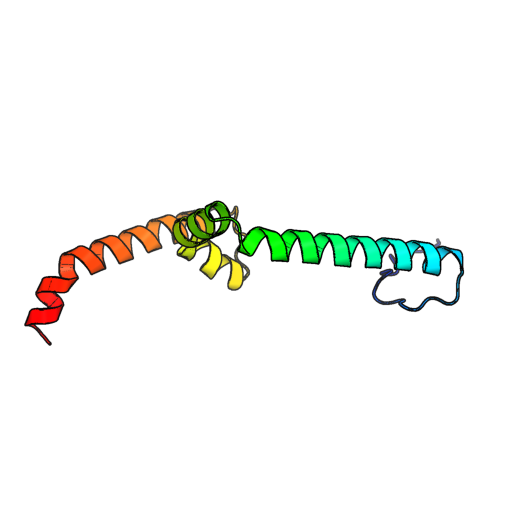 1
ATOM 683 O O . GLU A 1 83 ? -12.669 1.606 13.825 1.00 95.00 83 GLU A O 1
ATOM 688 N N . ALA A 1 84 ? -10.597 1.139 14.538 1.00 95.50 84 ALA A N 1
ATOM 689 C CA . ALA A 1 84 ? -11.028 0.505 15.781 1.00 95.50 84 ALA A CA 1
ATOM 690 C C . ALA A 1 84 ? -11.803 1.478 16.685 1.00 95.50 84 ALA A C 1
ATOM 692 O O . ALA A 1 84 ? -12.888 1.146 17.167 1.00 95.50 84 ALA A O 1
ATOM 693 N N . ILE A 1 85 ? -11.286 2.697 16.878 1.00 95.94 85 ILE A N 1
ATOM 694 C CA . ILE A 1 85 ? -11.971 3.752 17.637 1.00 95.94 85 ILE A CA 1
ATOM 695 C C . ILE A 1 85 ? -13.321 4.061 16.979 1.00 95.94 85 ILE A C 1
ATOM 697 O O . ILE A 1 85 ? -14.353 4.045 17.647 1.00 95.94 85 ILE A O 1
ATOM 701 N N . PHE A 1 86 ? -13.349 4.275 15.665 1.00 94.56 86 PHE A N 1
ATOM 702 C CA . PHE A 1 86 ? -14.583 4.558 14.938 1.00 94.56 86 PHE A CA 1
ATOM 703 C C . PHE A 1 86 ? -15.639 3.464 15.141 1.00 94.56 86 PHE A C 1
ATOM 705 O O . PHE A 1 86 ? -16.795 3.776 15.428 1.00 94.56 86 PHE A O 1
ATOM 712 N N . LEU A 1 87 ? -15.258 2.186 15.058 1.00 94.38 87 LEU A N 1
ATOM 713 C CA . LEU A 1 87 ? -16.172 1.061 15.270 1.00 94.38 87 LEU A CA 1
ATOM 714 C C . LEU A 1 87 ? -16.729 1.009 16.697 1.00 94.38 87 LEU A C 1
ATOM 716 O O . LEU A 1 87 ? -17.926 0.767 16.862 1.00 94.38 87 LEU A O 1
ATOM 720 N N . LEU A 1 88 ? -15.900 1.283 17.709 1.00 94.94 88 LEU A N 1
ATOM 721 C CA . LEU A 1 88 ? -16.327 1.320 19.112 1.00 94.94 88 LEU A CA 1
ATOM 722 C C . LEU A 1 88 ? -17.343 2.437 19.379 1.00 94.94 88 LEU A C 1
ATOM 724 O O . LEU A 1 88 ? -18.332 2.222 20.079 1.00 94.94 88 LEU A O 1
ATOM 728 N N . TYR A 1 89 ? -17.133 3.619 18.797 1.00 93.81 89 TYR A N 1
ATOM 729 C CA . TYR A 1 89 ? -17.993 4.785 19.022 1.00 93.81 89 TYR A CA 1
ATOM 730 C C . TYR A 1 89 ? -19.163 4.896 18.034 1.00 93.81 89 TYR A C 1
ATOM 732 O O . TYR A 1 89 ? -20.096 5.663 18.276 1.00 93.81 89 TYR A O 1
ATOM 740 N N . LYS A 1 90 ? -19.191 4.097 16.961 1.00 93.00 90 LYS A N 1
ATOM 741 C CA . LYS A 1 90 ? -20.270 4.076 15.958 1.00 93.00 90 LYS A CA 1
ATOM 742 C C . LYS A 1 90 ? -21.685 3.993 16.557 1.00 93.00 90 LYS A C 1
ATOM 744 O O . LYS A 1 90 ? -22.550 4.728 16.080 1.00 93.00 90 LYS A O 1
ATOM 749 N N . PRO A 1 91 ? -21.976 3.157 17.577 1.00 90.44 91 PRO A N 1
ATOM 750 C CA . PRO A 1 91 ? -23.315 3.095 18.167 1.00 90.44 91 PRO A CA 1
ATOM 751 C C . PRO A 1 91 ? -23.701 4.369 18.924 1.00 90.44 91 PRO A C 1
ATOM 753 O O . PRO A 1 91 ? -24.871 4.740 18.926 1.00 90.44 91 PRO A O 1
ATOM 756 N N . LEU A 1 92 ? -22.732 5.035 19.559 1.00 88.94 92 LEU A N 1
ATOM 757 C CA . LEU A 1 92 ? -22.944 6.300 20.266 1.00 88.94 92 LEU A CA 1
ATOM 758 C C . LEU A 1 92 ? -23.190 7.436 19.269 1.00 88.94 92 LEU A C 1
ATOM 760 O O . LEU A 1 92 ? -24.143 8.189 19.433 1.00 88.94 92 LEU A O 1
ATOM 764 N N . LEU A 1 93 ? -22.402 7.494 18.191 1.00 84.88 93 LEU A N 1
ATOM 765 C CA . LEU A 1 93 ? -22.578 8.468 17.110 1.00 84.88 93 LEU A CA 1
ATOM 766 C C . LEU A 1 93 ? -23.952 8.343 16.440 1.00 84.88 93 LEU A C 1
ATOM 768 O O . LEU A 1 93 ? -24.608 9.349 16.200 1.00 84.88 93 LEU A O 1
ATOM 772 N N . LYS A 1 94 ? -24.429 7.113 16.207 1.00 88.50 94 LYS A N 1
ATOM 773 C CA . LYS A 1 94 ? -25.766 6.852 15.644 1.00 88.50 94 LYS A CA 1
ATOM 774 C C . LYS A 1 94 ? -26.934 7.281 16.532 1.00 88.50 94 LYS A C 1
ATOM 776 O O . LYS A 1 94 ? -28.046 7.351 16.036 1.00 88.50 94 LYS A O 1
ATOM 781 N N . LYS A 1 95 ? -26.719 7.455 17.837 1.00 86.88 95 LYS A N 1
ATOM 782 C CA . LYS A 1 95 ? -27.754 7.943 18.761 1.00 86.88 95 LYS A CA 1
ATOM 783 C C . LYS A 1 95 ? -27.777 9.469 18.857 1.00 86.88 95 LYS A C 1
ATOM 785 O O . LYS A 1 95 ? -28.731 10.011 19.400 1.00 86.88 95 LYS A O 1
ATOM 790 N N . LEU A 1 96 ? -26.702 10.126 18.421 1.00 78.44 96 LEU A N 1
ATOM 791 C CA . LEU A 1 96 ? -26.506 11.569 18.536 1.00 78.44 96 LEU A CA 1
ATOM 792 C C . LEU A 1 96 ? -26.901 12.328 17.254 1.00 78.44 96 LEU A C 1
ATOM 794 O O . LEU A 1 96 ? -27.197 13.516 17.330 1.00 78.44 96 LEU A O 1
ATOM 798 N N . LEU A 1 97 ? -26.869 11.640 16.107 1.00 68.69 97 LEU A N 1
ATOM 799 C CA . LEU A 1 97 ? -27.365 12.062 14.789 1.00 68.69 97 LEU A CA 1
ATOM 800 C C . LEU A 1 97 ? -28.792 11.556 14.570 1.00 68.69 97 LEU A C 1
ATOM 802 O O . LEU A 1 97 ? -29.581 12.314 13.969 1.00 68.69 97 LEU A O 1
#

pLDDT: mean 86.75, std 13.51, range [37.56, 97.31]

Radius of gyration: 22.76 Å; chains: 1; bounding box: 63×26×57 Å

Foldseek 3Di:
DPPPPPDDLVVCPPPPDPVSNVVNVVVVVVVVVVVVVVVVLVVDPVSVVVCVLQVQLVVVVVVVPDSPDPVSVVSSVVVVVVVVVCVVCVVVVVVVD

Secondary structure (DSSP, 8-state):
--------TTTTPSPSSHHHHHHHHHHHHHHHHHHHHHHHHTT-HHHHHHHHHTHHHHHHHHTT--TTSHHHHHHHHHHHHHHHHHHHHHHHHHHH-

Sequence (97 aa):
MFQATSADLIDNFPSKIKQFALQQLAMMDNLVDYYDARWNENFAPAFWIRFFVYWPQNLVGYLGIRKDGIAAKLANVLGWLIEAIFLLYKPLLKKLL

Organism: NCBI:txid1423783